Protein AF-A0A3G7TLP6-F1 (afdb_monomer_lite)

Foldseek 3Di:
DDDDPVRVVVLVVLLVVLLVVVLCVLVVVADPVNVVVVVVVCVVPPDVVSVVVSCCVNVVVCSSVDDDDPPPPPDPDD

Organism: NCB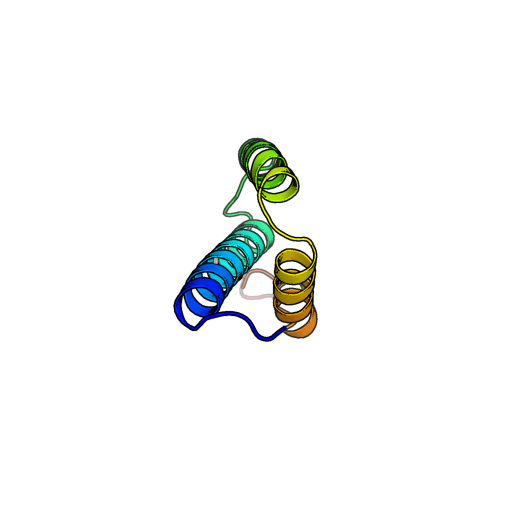I:txid587753

Sequence (78 aa):
MSLTPEEQQVREIKRNEIVKCIDMQVRRDFDFMRAKQYWGKVLEETPIEVLAEALSLTLASGRYQMKPRCQCQCCRHC

Secondary structure (DSSP, 8-state):
-PPPHHHHHHHHHHHHHHHHHHHHHHHT-S-HHHHHHHHHHHHHHS-HHHHHHHHHHHHHTTGGG-PPP---TT----

Structure (mmCIF, N/CA/C/O backbone):
data_AF-A0A3G7TLP6-F1
#
_entry.id   AF-A0A3G7TLP6-F1
#
loop_
_atom_site.group_PDB
_atom_site.id
_atom_site.type_symbol
_atom_site.label_atom_id
_atom_site.label_alt_id
_atom_site.label_comp_id
_atom_site.label_asym_id
_atom_site.label_entity_id
_atom_site.label_seq_id
_atom_site.pdbx_PDB_ins_code
_atom_site.Cartn_x
_atom_site.Cartn_y
_atom_site.Cartn_z
_atom_site.occupancy
_atom_site.B_iso_or_equiv
_atom_site.auth_seq_id
_atom_site.auth_comp_id
_atom_site.auth_asym_id
_atom_site.auth_atom_id
_atom_site.pdbx_PDB_model_num
ATOM 1 N N . MET A 1 1 ? -22.107 -10.161 10.440 1.00 49.47 1 MET A N 1
ATOM 2 C CA . MET A 1 1 ? -22.751 -8.832 10.417 1.00 49.47 1 MET A CA 1
ATOM 3 C C . MET A 1 1 ? -22.250 -8.137 9.168 1.00 49.47 1 MET A C 1
ATOM 5 O O . MET A 1 1 ? -21.040 -8.093 8.986 1.00 49.47 1 MET A O 1
ATOM 9 N N . SER A 1 2 ? -23.145 -7.734 8.271 1.00 76.56 2 SER A N 1
ATOM 10 C CA . SER A 1 2 ? -22.778 -7.004 7.051 1.00 76.56 2 SER A CA 1
ATOM 11 C C . SER A 1 2 ? -22.545 -5.533 7.399 1.00 76.56 2 SER A C 1
ATOM 13 O O . SER A 1 2 ? -23.268 -5.008 8.243 1.00 76.56 2 SER A O 1
ATOM 15 N N . LEU A 1 3 ? -21.546 -4.897 6.783 1.00 80.81 3 LEU A N 1
ATOM 16 C CA . LEU A 1 3 ? -21.249 -3.475 6.987 1.00 80.81 3 LEU A CA 1
ATOM 17 C C . LEU A 1 3 ? -22.422 -2.604 6.532 1.00 80.81 3 LEU A C 1
ATOM 19 O O . LEU A 1 3 ? -23.139 -2.956 5.587 1.00 80.81 3 LEU A O 1
ATOM 23 N N . THR A 1 4 ? -22.601 -1.457 7.182 1.00 89.75 4 THR A N 1
ATOM 24 C CA . THR A 1 4 ? -23.547 -0.451 6.695 1.00 89.75 4 THR A CA 1
ATOM 25 C C . THR A 1 4 ? -23.034 0.164 5.383 1.00 89.75 4 THR A C 1
ATOM 27 O O . THR A 1 4 ? -21.831 0.129 5.102 1.00 89.75 4 THR A O 1
ATOM 30 N N . PRO A 1 5 ? -23.909 0.753 4.546 1.00 90.31 5 PRO A N 1
ATOM 31 C CA . PRO A 1 5 ? -23.481 1.412 3.309 1.00 90.31 5 PRO A CA 1
ATOM 32 C C . PRO A 1 5 ? -22.423 2.506 3.529 1.00 90.31 5 PRO A C 1
ATOM 34 O O . PRO A 1 5 ? -21.520 2.671 2.711 1.00 90.31 5 PRO A O 1
ATOM 37 N N . GLU A 1 6 ? -22.506 3.222 4.649 1.00 89.62 6 GLU A N 1
ATOM 38 C CA . GLU A 1 6 ? -21.572 4.287 5.032 1.00 89.62 6 GLU A CA 1
ATOM 39 C C . GLU A 1 6 ? -20.197 3.717 5.400 1.00 89.62 6 GLU A C 1
ATOM 41 O O . GLU A 1 6 ? -19.169 4.189 4.913 1.00 89.62 6 GLU A O 1
ATOM 46 N N . GLU A 1 7 ? -20.165 2.643 6.192 1.00 87.62 7 GLU A N 1
ATOM 47 C CA . GLU A 1 7 ? -18.930 1.932 6.532 1.00 87.62 7 GLU A CA 1
ATOM 48 C C . GLU A 1 7 ? -18.268 1.337 5.285 1.00 87.62 7 GLU A C 1
ATOM 50 O O . GLU A 1 7 ? -17.047 1.413 5.126 1.00 87.62 7 GLU A O 1
ATOM 55 N N . GLN A 1 8 ? -19.072 0.794 4.366 1.00 88.81 8 GLN A N 1
ATOM 56 C CA . GLN A 1 8 ? -18.604 0.267 3.088 1.00 88.81 8 GLN A CA 1
ATOM 57 C C . GLN A 1 8 ? -17.961 1.370 2.232 1.00 88.81 8 GLN A C 1
ATOM 59 O O . GLN A 1 8 ? -16.895 1.157 1.649 1.00 88.81 8 GLN A O 1
ATOM 64 N N . GLN A 1 9 ? -18.569 2.559 2.188 1.00 91.69 9 GLN A N 1
ATOM 65 C CA . GLN A 1 9 ? -18.043 3.700 1.443 1.00 91.69 9 GLN A CA 1
ATOM 66 C C . GLN A 1 9 ? -16.720 4.203 2.035 1.00 91.69 9 GLN A C 1
ATOM 68 O O . GLN A 1 9 ? -15.752 4.403 1.299 1.00 91.69 9 GLN A O 1
ATOM 73 N N . VAL A 1 10 ? -16.636 4.357 3.361 1.00 90.56 10 VAL A N 1
ATOM 74 C CA . VAL A 1 10 ? -15.391 4.754 4.045 1.00 90.56 10 VAL A CA 1
ATOM 75 C C . VAL A 1 10 ? -14.286 3.727 3.797 1.00 90.56 10 VAL A C 1
ATOM 77 O O . VAL A 1 10 ? -13.145 4.093 3.501 1.00 90.56 10 VAL A O 1
ATOM 80 N N . ARG A 1 11 ? -14.626 2.436 3.865 1.00 92.19 11 ARG A N 1
ATOM 81 C CA . ARG A 1 11 ? -13.711 1.330 3.570 1.00 92.19 11 ARG A CA 1
ATOM 82 C C . ARG A 1 11 ? -13.159 1.424 2.149 1.00 92.19 11 ARG A C 1
ATOM 84 O O . ARG A 1 11 ? -11.954 1.276 1.946 1.00 92.19 11 ARG A O 1
ATOM 91 N N . GLU A 1 12 ? -14.025 1.689 1.177 1.00 92.31 12 GLU A N 1
ATOM 92 C CA . GLU A 1 12 ? -13.639 1.818 -0.224 1.00 92.31 12 GLU A CA 1
ATOM 93 C C . GLU A 1 12 ? -12.730 3.029 -0.474 1.00 92.31 12 GLU A C 1
ATOM 95 O O . GLU A 1 12 ? -11.725 2.908 -1.182 1.00 92.31 12 GLU A O 1
ATOM 100 N N . ILE A 1 13 ? -13.033 4.174 0.141 1.00 93.56 13 ILE A N 1
ATOM 101 C CA . ILE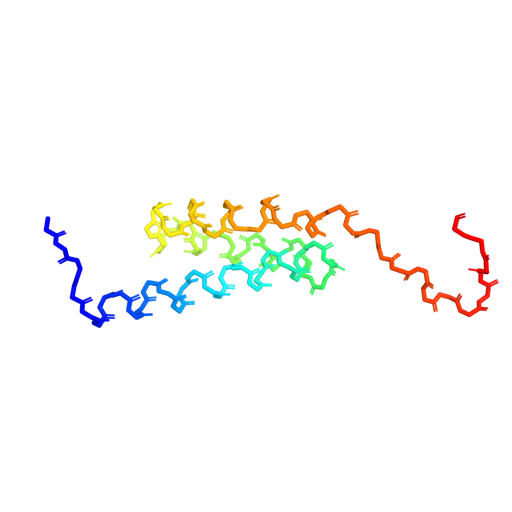 A 1 13 ? -12.196 5.377 0.057 1.00 93.56 13 ILE A CA 1
ATOM 102 C C . ILE A 1 13 ? -10.795 5.077 0.598 1.00 93.56 13 ILE A C 1
ATOM 104 O O . ILE A 1 13 ? -9.818 5.250 -0.135 1.00 93.56 13 ILE A O 1
ATOM 108 N N . LYS A 1 14 ? -10.696 4.531 1.819 1.00 93.69 14 LYS A N 1
ATOM 109 C CA 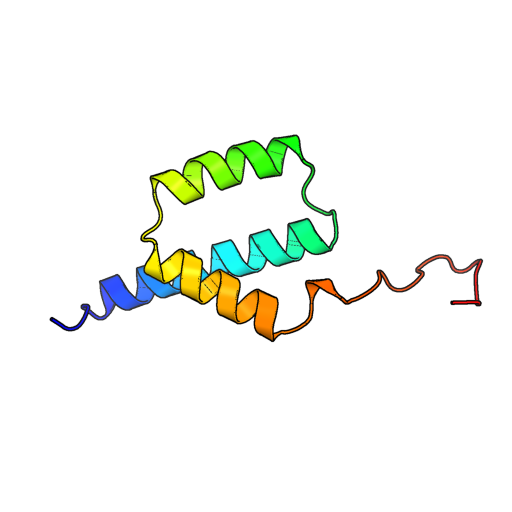. LYS A 1 14 ? -9.407 4.172 2.436 1.00 93.69 14 LYS A CA 1
ATOM 110 C C . LYS A 1 14 ? -8.615 3.186 1.576 1.00 93.69 14 LYS A C 1
ATOM 112 O O . LYS A 1 14 ? -7.429 3.391 1.325 1.00 93.69 14 LYS A O 1
ATOM 117 N N . ARG A 1 15 ? -9.268 2.138 1.060 1.00 95.69 15 ARG A N 1
ATOM 118 C CA . ARG A 1 15 ? -8.642 1.177 0.136 1.00 95.69 15 ARG A CA 1
ATOM 119 C C . ARG A 1 15 ? -8.057 1.886 -1.087 1.00 95.69 15 ARG A C 1
ATOM 121 O O . ARG A 1 15 ? -6.909 1.643 -1.452 1.00 95.69 15 ARG A O 1
ATOM 128 N N . ASN A 1 16 ? -8.836 2.755 -1.728 1.00 94.38 16 ASN A N 1
ATOM 129 C CA . ASN A 1 16 ? -8.425 3.449 -2.948 1.00 94.38 16 ASN A CA 1
ATOM 130 C C . ASN A 1 16 ? -7.262 4.425 -2.701 1.00 94.38 16 ASN A C 1
ATOM 132 O O . ASN A 1 16 ? -6.396 4.573 -3.565 1.00 94.38 16 ASN A O 1
ATOM 136 N N . GLU A 1 17 ? -7.210 5.068 -1.535 1.00 94.12 17 GLU A N 1
ATOM 137 C CA . GLU A 1 17 ? -6.079 5.906 -1.122 1.00 94.12 17 GLU A CA 1
ATOM 138 C C . GLU A 1 17 ? -4.791 5.091 -0.958 1.00 94.12 17 GLU A C 1
ATOM 140 O O . GLU A 1 17 ? -3.748 5.482 -1.489 1.00 94.12 17 GLU A O 1
ATOM 145 N N . ILE A 1 18 ? -4.870 3.920 -0.320 1.00 95.12 18 ILE A N 1
ATOM 146 C CA . ILE A 1 18 ? -3.725 3.014 -0.147 1.00 95.12 18 ILE A CA 1
ATOM 147 C C . ILE A 1 18 ? -3.221 2.513 -1.506 1.00 95.12 18 ILE A C 1
ATOM 149 O O . ILE A 1 18 ? -2.019 2.552 -1.774 1.00 95.12 18 ILE A O 1
ATOM 153 N N . VAL A 1 19 ? -4.127 2.112 -2.406 1.00 94.00 19 VAL A N 1
ATOM 154 C CA . VAL A 1 19 ? -3.779 1.694 -3.777 1.00 94.00 19 VAL A CA 1
ATOM 155 C C . VAL A 1 19 ? -3.019 2.800 -4.516 1.00 94.00 19 VAL A C 1
ATOM 157 O O . VAL A 1 19 ? -2.001 2.526 -5.156 1.00 94.00 19 VAL A O 1
ATOM 160 N N . LYS A 1 20 ? -3.473 4.057 -4.412 1.00 91.69 20 LYS A N 1
ATOM 161 C CA . LYS A 1 20 ? -2.781 5.209 -5.012 1.00 91.69 20 LYS A CA 1
ATOM 162 C C . LYS A 1 20 ? -1.392 5.415 -4.410 1.00 91.69 20 LYS A C 1
ATOM 164 O O . LYS A 1 20 ? -0.452 5.679 -5.155 1.00 91.69 20 LYS A O 1
ATOM 169 N N . CYS A 1 21 ? -1.243 5.282 -3.093 1.00 91.44 21 CYS A N 1
ATOM 170 C CA . CYS A 1 21 ? 0.058 5.427 -2.442 1.00 91.44 21 CYS A CA 1
ATOM 171 C C . CYS A 1 21 ? 1.060 4.354 -2.894 1.00 91.44 21 CYS A C 1
ATOM 173 O O . CYS A 1 21 ? 2.195 4.684 -3.239 1.00 91.44 21 CYS A O 1
ATOM 175 N N . ILE A 1 22 ? 0.625 3.094 -2.994 1.00 91.06 22 ILE A N 1
ATOM 176 C CA . ILE A 1 22 ? 1.456 1.998 -3.516 1.00 91.06 22 ILE A CA 1
ATOM 177 C C . ILE A 1 22 ? 1.910 2.301 -4.953 1.00 91.06 22 ILE A C 1
ATOM 179 O O . ILE A 1 22 ? 3.083 2.129 -5.276 1.00 91.06 22 ILE A O 1
ATOM 183 N N . ASP A 1 23 ? 1.009 2.793 -5.807 1.00 88.81 23 ASP A N 1
ATOM 184 C CA . ASP A 1 23 ? 1.314 3.161 -7.198 1.00 88.81 23 ASP A CA 1
ATOM 185 C C . ASP A 1 23 ? 2.369 4.286 -7.274 1.00 88.81 23 ASP A C 1
ATOM 187 O O . ASP A 1 23 ? 3.321 4.183 -8.050 1.00 88.81 23 ASP A O 1
ATOM 191 N N . MET A 1 24 ? 2.264 5.313 -6.419 1.00 87.81 24 MET A N 1
ATOM 192 C CA . MET A 1 24 ? 3.279 6.374 -6.304 1.00 87.81 24 MET A CA 1
ATOM 193 C C . MET A 1 24 ? 4.635 5.829 -5.834 1.00 87.81 24 MET A C 1
ATOM 195 O O . MET A 1 24 ? 5.677 6.194 -6.380 1.00 87.81 24 MET A O 1
ATOM 199 N N . GLN A 1 25 ? 4.645 4.922 -4.855 1.00 88.06 25 GLN A N 1
ATOM 200 C CA . GLN A 1 25 ? 5.880 4.322 -4.350 1.00 88.06 25 GLN A CA 1
ATOM 201 C C . GLN A 1 25 ? 6.560 3.429 -5.398 1.00 88.06 25 GLN A C 1
ATOM 203 O O . GLN A 1 25 ? 7.777 3.496 -5.562 1.00 88.06 25 GLN A O 1
ATOM 208 N N . VAL A 1 26 ? 5.787 2.653 -6.166 1.00 85.88 26 VAL A N 1
ATOM 209 C CA . VAL A 1 26 ? 6.290 1.861 -7.304 1.00 85.88 26 VAL A CA 1
ATOM 210 C C . VAL A 1 26 ? 6.949 2.756 -8.356 1.00 85.88 26 VAL A C 1
ATOM 212 O O . VAL A 1 26 ? 8.019 2.424 -8.869 1.00 85.88 26 VAL A O 1
ATOM 215 N N . ARG A 1 27 ? 6.349 3.914 -8.655 1.00 84.88 27 ARG A N 1
ATOM 216 C CA . ARG A 1 27 ? 6.896 4.891 -9.612 1.00 84.88 27 ARG A CA 1
ATOM 217 C C . ARG A 1 27 ? 8.067 5.710 -9.078 1.00 84.88 27 ARG A C 1
ATOM 219 O O . ARG A 1 27 ? 8.696 6.418 -9.857 1.00 84.88 27 ARG A O 1
ATOM 226 N N . ARG A 1 28 ? 8.407 5.561 -7.793 1.00 83.12 28 ARG A N 1
ATOM 227 C CA . ARG A 1 28 ? 9.409 6.370 -7.078 1.00 83.12 28 ARG A CA 1
ATOM 228 C C . ARG A 1 28 ? 9.028 7.851 -6.954 1.00 83.12 28 ARG A C 1
ATOM 230 O O . ARG A 1 28 ? 9.896 8.677 -6.692 1.00 83.12 28 ARG A O 1
ATOM 237 N N . ASP A 1 29 ? 7.738 8.166 -7.053 1.00 84.81 29 ASP A N 1
ATOM 238 C CA . ASP A 1 29 ? 7.186 9.503 -6.778 1.00 84.81 29 ASP A CA 1
ATOM 239 C C . ASP A 1 29 ? 7.080 9.776 -5.263 1.00 84.81 29 ASP A C 1
ATOM 241 O O . ASP A 1 29 ? 6.751 10.878 -4.821 1.00 84.81 29 ASP A O 1
ATOM 245 N N . PHE A 1 30 ? 7.352 8.750 -4.452 1.00 81.75 30 PHE A N 1
ATOM 246 C CA . PHE A 1 30 ? 7.237 8.759 -3.002 1.00 81.75 30 PHE A CA 1
ATOM 247 C C . PHE A 1 30 ? 8.575 8.350 -2.376 1.00 81.75 30 PHE A C 1
ATOM 249 O O . PHE A 1 30 ? 8.967 7.182 -2.440 1.00 81.75 30 PHE A O 1
ATOM 256 N N . ASP A 1 31 ? 9.311 9.317 -1.818 1.00 88.19 31 ASP A N 1
ATOM 257 C CA . ASP A 1 31 ? 10.612 9.056 -1.197 1.00 88.19 31 ASP A CA 1
ATOM 258 C C . ASP A 1 31 ? 10.490 8.193 0.067 1.00 88.19 31 ASP A C 1
ATOM 260 O O . ASP A 1 31 ? 9.430 8.087 0.688 1.00 88.19 31 ASP A O 1
ATOM 264 N N . PHE A 1 32 ? 11.607 7.582 0.467 1.00 88.88 32 PHE A N 1
ATOM 265 C CA . PHE A 1 32 ? 11.640 6.650 1.590 1.00 88.88 32 PHE A CA 1
ATOM 266 C C . PHE A 1 32 ? 11.153 7.263 2.913 1.00 88.88 32 PHE A C 1
ATOM 268 O O . PHE A 1 32 ? 10.467 6.587 3.679 1.00 88.88 32 PHE A O 1
ATOM 275 N N . MET A 1 33 ? 11.485 8.525 3.201 1.00 93.06 33 MET A N 1
ATOM 276 C CA . MET A 1 33 ? 11.139 9.150 4.480 1.00 93.06 33 MET A CA 1
ATOM 277 C C . MET A 1 33 ? 9.640 9.428 4.562 1.00 93.06 33 MET A C 1
ATOM 279 O O . MET A 1 33 ? 9.009 9.102 5.571 1.00 93.06 33 MET A O 1
ATOM 283 N N . ARG A 1 34 ? 9.056 9.958 3.482 1.00 90.88 34 ARG A N 1
ATOM 284 C CA . ARG A 1 34 ? 7.604 10.149 3.367 1.00 90.88 34 ARG A CA 1
ATOM 285 C C . ARG A 1 34 ? 6.862 8.818 3.383 1.00 90.88 34 ARG A C 1
ATOM 287 O O . ARG A 1 34 ? 5.861 8.700 4.086 1.00 90.88 34 ARG A O 1
ATOM 294 N N . ALA A 1 35 ? 7.392 7.804 2.697 1.00 91.38 35 ALA A N 1
ATOM 295 C CA . ALA A 1 35 ? 6.837 6.456 2.716 1.00 91.38 35 ALA A CA 1
ATOM 296 C C . ALA A 1 35 ? 6.809 5.879 4.131 1.00 91.38 35 ALA A C 1
ATOM 298 O O . ALA A 1 35 ? 5.762 5.430 4.590 1.00 91.38 35 ALA A O 1
ATOM 299 N N . LYS A 1 36 ? 7.924 5.957 4.863 1.00 94.12 36 LYS A N 1
ATOM 300 C CA . LYS A 1 36 ? 8.006 5.462 6.239 1.00 94.12 36 LYS A CA 1
ATOM 301 C C . LYS A 1 36 ? 6.984 6.140 7.156 1.00 94.12 36 LYS A C 1
ATOM 303 O O . LYS A 1 36 ? 6.324 5.457 7.933 1.00 94.12 36 LYS A O 1
ATOM 308 N N . GLN A 1 37 ? 6.843 7.463 7.066 1.00 94.06 37 GLN A N 1
ATOM 309 C CA . GLN A 1 37 ? 5.876 8.211 7.876 1.00 94.06 37 GLN A CA 1
ATOM 310 C C . GLN A 1 37 ? 4.426 7.857 7.530 1.00 94.06 37 GLN A C 1
ATOM 312 O O . GLN A 1 37 ? 3.617 7.649 8.430 1.00 94.06 37 GLN A O 1
ATOM 317 N N . TYR A 1 38 ? 4.104 7.773 6.238 1.00 93.62 38 TYR A N 1
ATOM 318 C CA . TYR A 1 38 ? 2.768 7.410 5.774 1.00 93.62 38 TYR A CA 1
ATOM 319 C C . TYR A 1 38 ? 2.380 6.001 6.226 1.00 93.62 38 TYR A C 1
ATOM 321 O O . TYR A 1 38 ? 1.333 5.820 6.842 1.00 93.62 38 TYR A O 1
ATOM 329 N N . TRP A 1 39 ? 3.249 5.016 5.980 1.00 94.88 39 TRP A N 1
ATOM 330 C CA . TRP A 1 39 ? 2.974 3.630 6.344 1.00 94.88 39 TRP A CA 1
ATOM 331 C C . TRP A 1 39 ? 2.893 3.424 7.854 1.00 94.88 39 TRP A C 1
ATOM 333 O O . TRP A 1 39 ? 2.084 2.612 8.283 1.00 94.88 39 TRP A O 1
ATOM 343 N N . GLY A 1 40 ? 3.644 4.188 8.656 1.00 95.75 40 GLY A N 1
ATOM 344 C CA . GLY A 1 40 ? 3.487 4.184 10.114 1.00 95.75 40 GLY A CA 1
ATOM 345 C C . GLY A 1 40 ? 2.045 4.477 10.535 1.00 95.75 40 GLY A C 1
ATOM 346 O O . GLY A 1 40 ? 1.428 3.659 11.207 1.00 95.75 40 GLY A O 1
ATOM 347 N N . LYS A 1 41 ? 1.470 5.580 10.039 1.00 94.12 41 LYS A N 1
ATOM 348 C CA . LYS A 1 41 ? 0.074 5.949 10.336 1.00 94.12 41 LYS A CA 1
ATOM 349 C C . LYS A 1 41 ? -0.934 4.960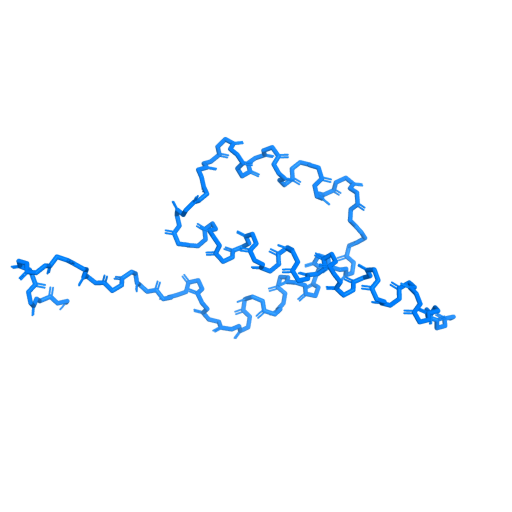 9.763 1.00 94.12 41 LYS A C 1
ATOM 351 O O . LYS A 1 41 ? -1.874 4.556 10.435 1.00 94.12 41 LYS A O 1
ATOM 356 N N . VAL A 1 42 ? -0.737 4.550 8.511 1.00 94.75 42 VAL A N 1
ATOM 357 C CA . VAL A 1 42 ? -1.665 3.639 7.832 1.00 94.75 42 VAL A CA 1
ATOM 358 C C . VAL A 1 42 ? -1.760 2.295 8.548 1.00 94.75 42 VAL A C 1
ATOM 360 O O . VAL A 1 42 ? -2.864 1.771 8.677 1.00 94.75 42 VAL A O 1
ATOM 363 N N . LEU A 1 43 ? -0.639 1.753 9.028 1.00 94.31 43 LEU A N 1
ATOM 364 C CA . LEU A 1 43 ? -0.619 0.490 9.767 1.00 94.31 43 LEU A CA 1
ATOM 365 C C . LEU A 1 43 ? -1.264 0.603 11.156 1.00 94.31 43 LEU A C 1
ATOM 367 O O . LEU A 1 43 ? -1.804 -0.387 11.638 1.00 94.31 43 LEU A O 1
ATOM 371 N N . GLU A 1 44 ? -1.233 1.781 11.782 1.00 94.38 44 GLU A N 1
ATOM 372 C CA . GLU A 1 44 ? -1.899 2.036 13.068 1.00 94.38 44 GLU A CA 1
ATOM 373 C C . GLU A 1 44 ? -3.422 2.207 12.919 1.00 94.38 44 GLU A C 1
ATOM 375 O O . GLU A 1 44 ? -4.186 1.731 13.756 1.00 94.38 44 GLU A O 1
ATOM 380 N N . GLU A 1 45 ? -3.878 2.876 11.856 1.00 92.94 45 GLU A N 1
ATOM 381 C CA . GLU A 1 45 ? -5.266 3.355 11.734 1.00 92.94 45 GLU A CA 1
ATOM 382 C C . GLU A 1 45 ? -6.160 2.519 10.800 1.00 92.94 45 GLU A C 1
ATOM 384 O O . GLU A 1 45 ? -7.384 2.712 10.756 1.00 92.94 45 GLU A O 1
ATOM 389 N N . THR A 1 46 ? -5.578 1.634 9.986 1.00 93.88 46 THR A N 1
ATOM 390 C CA . THR A 1 46 ? -6.317 0.915 8.939 1.00 93.88 46 THR A CA 1
ATOM 391 C C . THR A 1 46 ? -6.617 -0.524 9.351 1.00 93.88 46 THR A C 1
ATOM 393 O O . THR A 1 46 ? -5.691 -1.259 9.691 1.00 93.88 46 THR A O 1
ATOM 396 N N . PRO A 1 47 ? -7.880 -0.985 9.241 1.00 93.62 47 PRO A N 1
ATOM 397 C CA . PRO A 1 47 ? -8.205 -2.392 9.444 1.00 93.62 47 PRO A CA 1
ATOM 398 C C . PRO A 1 47 ? -7.412 -3.304 8.500 1.00 93.62 47 PRO A C 1
ATOM 400 O O . PRO A 1 47 ? -7.254 -3.008 7.308 1.00 93.62 47 PRO A O 1
ATOM 403 N N . ILE A 1 48 ? -6.939 -4.435 9.024 1.00 94.19 48 ILE A N 1
ATOM 404 C CA . ILE A 1 48 ? -6.048 -5.353 8.304 1.00 94.19 48 ILE A CA 1
ATOM 405 C C . ILE A 1 48 ? -6.675 -5.886 7.011 1.00 94.19 48 ILE A C 1
ATOM 407 O O . ILE A 1 48 ? -5.979 -6.081 6.017 1.00 94.19 48 ILE A O 1
ATOM 411 N N . GLU A 1 49 ? -7.995 -6.043 6.972 1.00 93.94 49 GLU A N 1
ATOM 412 C CA . GLU A 1 49 ? -8.734 -6.528 5.808 1.00 93.94 49 GLU A CA 1
ATOM 413 C C . GLU A 1 49 ? -8.687 -5.525 4.650 1.00 93.94 49 GLU A C 1
ATOM 415 O O . GLU A 1 49 ? -8.665 -5.913 3.483 1.00 93.94 49 GLU A O 1
ATOM 420 N N . VAL A 1 50 ? -8.666 -4.225 4.957 1.00 94.69 50 VAL A N 1
ATOM 421 C CA . VAL A 1 50 ? -8.577 -3.155 3.951 1.00 94.69 50 VAL A CA 1
ATOM 422 C C . VAL A 1 50 ? -7.171 -3.096 3.371 1.00 94.69 50 VAL A C 1
ATOM 424 O O . VAL A 1 50 ? -7.009 -2.972 2.155 1.00 94.69 50 VAL A O 1
ATOM 427 N N . LEU A 1 51 ? -6.158 -3.250 4.229 1.00 95.38 51 LEU A N 1
ATOM 428 C CA . LEU A 1 51 ? -4.762 -3.368 3.813 1.00 95.38 51 LEU A CA 1
ATOM 429 C C . LEU A 1 51 ? -4.549 -4.591 2.919 1.00 95.38 51 LEU A C 1
ATOM 431 O O . LEU A 1 51 ? -3.978 -4.467 1.836 1.00 95.38 51 LEU A O 1
ATOM 435 N N . ALA A 1 52 ? -5.052 -5.754 3.338 1.00 95.56 52 ALA A N 1
ATOM 436 C CA . ALA A 1 52 ? -4.952 -6.997 2.584 1.00 95.56 52 ALA A CA 1
ATOM 437 C C . ALA A 1 52 ? -5.626 -6.888 1.209 1.00 95.56 52 ALA A C 1
ATOM 439 O O . ALA A 1 52 ? -5.051 -7.329 0.213 1.00 95.56 52 ALA A O 1
ATOM 440 N N . GLU A 1 53 ? -6.804 -6.263 1.120 1.00 95.12 53 GLU A N 1
ATOM 441 C CA . GLU A 1 53 ? -7.480 -6.040 -0.161 1.00 95.12 53 GLU A CA 1
ATOM 442 C C . GLU A 1 53 ? -6.680 -5.096 -1.071 1.00 95.12 53 GLU A C 1
ATOM 444 O O . GLU A 1 53 ? -6.447 -5.421 -2.236 1.00 95.12 53 GLU A O 1
ATOM 449 N N . ALA A 1 54 ? -6.206 -3.956 -0.555 1.00 94.44 54 ALA A N 1
ATOM 450 C CA . ALA A 1 54 ? -5.421 -3.002 -1.342 1.00 94.44 54 ALA A CA 1
ATOM 451 C C . ALA A 1 54 ? -4.108 -3.615 -1.863 1.00 94.44 54 ALA A C 1
ATOM 453 O O . ALA A 1 54 ? -3.746 -3.428 -3.031 1.00 94.44 54 ALA A O 1
ATOM 454 N N . LEU A 1 55 ? -3.412 -4.385 -1.023 1.00 93.25 55 LEU A N 1
ATOM 455 C CA . LEU A 1 55 ? -2.221 -5.141 -1.414 1.00 93.25 55 LEU A CA 1
ATOM 456 C C . LEU A 1 55 ? -2.556 -6.197 -2.470 1.00 93.25 55 LEU A C 1
ATOM 458 O O . LEU A 1 55 ? -1.871 -6.285 -3.484 1.00 93.25 55 LEU A O 1
ATOM 462 N N . SER A 1 56 ? -3.638 -6.952 -2.284 1.00 94.44 56 SER A N 1
ATOM 463 C CA . SER A 1 56 ? -4.058 -7.980 -3.244 1.00 94.44 56 SER A CA 1
ATOM 464 C C . SER A 1 56 ? -4.373 -7.372 -4.612 1.00 94.44 56 SER A C 1
ATOM 466 O O . SER A 1 56 ? -3.891 -7.869 -5.626 1.00 94.44 56 SER A O 1
ATOM 468 N N . LEU A 1 57 ? -5.106 -6.254 -4.654 1.00 91.50 57 LEU A N 1
ATOM 469 C CA . LEU A 1 57 ? -5.422 -5.538 -5.894 1.00 91.50 57 LEU A CA 1
ATOM 470 C C . LEU A 1 57 ? -4.159 -5.031 -6.600 1.00 91.50 57 LEU A C 1
ATOM 472 O O . LEU A 1 57 ? -3.996 -5.205 -7.809 1.00 91.50 57 LEU A O 1
ATOM 476 N N . THR A 1 58 ? -3.249 -4.403 -5.855 1.00 91.25 58 THR A N 1
ATOM 477 C CA . THR A 1 58 ? -2.028 -3.820 -6.433 1.00 91.25 58 THR A CA 1
ATOM 478 C C . THR A 1 58 ? -1.052 -4.891 -6.914 1.00 91.25 58 THR A C 1
ATOM 480 O O . THR A 1 58 ? -0.551 -4.789 -8.036 1.00 91.25 58 THR A O 1
ATOM 483 N N . LEU A 1 59 ? -0.832 -5.950 -6.135 1.00 90.25 59 LEU A N 1
ATOM 484 C CA . LEU A 1 59 ? 0.054 -7.059 -6.496 1.00 90.25 59 LEU A CA 1
ATOM 485 C C . LEU A 1 59 ? -0.535 -7.944 -7.605 1.00 90.25 59 LEU A C 1
ATOM 487 O O . LEU A 1 59 ? 0.207 -8.413 -8.464 1.00 90.25 59 LEU A O 1
ATOM 491 N N . ALA A 1 60 ? -1.854 -8.132 -7.670 1.00 92.00 60 ALA A N 1
ATOM 492 C CA . ALA A 1 60 ? -2.472 -8.853 -8.786 1.00 92.00 60 ALA A CA 1
ATOM 493 C C . ALA A 1 60 ? -2.403 -8.059 -10.103 1.00 92.00 60 ALA A C 1
ATOM 495 O O . ALA A 1 60 ? -2.341 -8.646 -11.179 1.00 92.00 60 ALA A O 1
ATOM 496 N N . SER A 1 61 ? -2.366 -6.723 -10.036 1.00 86.25 61 SER A N 1
ATOM 497 C CA . SER A 1 61 ? -2.337 -5.870 -11.233 1.00 86.25 61 SER A CA 1
ATOM 498 C C . SER A 1 61 ? -1.011 -5.888 -12.008 1.00 86.25 61 SER A C 1
ATOM 500 O O . SER A 1 61 ? -0.947 -5.346 -13.110 1.00 86.25 61 SER A O 1
ATOM 502 N N . GLY A 1 62 ? 0.070 -6.429 -11.432 1.00 81.19 62 GLY A N 1
ATOM 503 C CA . GLY A 1 62 ? 1.397 -6.455 -12.062 1.00 81.19 62 GLY A CA 1
ATOM 504 C C . GLY A 1 62 ? 2.079 -5.085 -12.198 1.00 81.19 62 GLY A C 1
ATOM 505 O O . GLY A 1 62 ? 3.181 -5.004 -12.736 1.00 81.19 62 GLY A O 1
ATOM 506 N N . ARG A 1 63 ? 1.482 -3.993 -11.694 1.00 72.88 63 ARG A N 1
ATOM 507 C CA . ARG A 1 63 ? 2.024 -2.627 -11.850 1.00 72.88 63 ARG A CA 1
ATOM 508 C C . ARG A 1 63 ? 3.427 -2.438 -11.279 1.00 72.88 63 ARG A C 1
ATOM 510 O O . ARG A 1 63 ? 4.206 -1.685 -11.847 1.00 72.88 63 ARG A O 1
ATOM 517 N N . TYR A 1 64 ? 3.777 -3.146 -10.209 1.00 77.56 64 TYR A N 1
ATOM 518 C CA . TYR A 1 64 ? 5.128 -3.142 -9.629 1.00 77.56 64 TYR A CA 1
ATOM 519 C C . TYR A 1 64 ? 6.206 -3.693 -10.578 1.00 77.56 64 TYR A C 1
ATOM 521 O O . TYR A 1 64 ? 7.391 -3.459 -10.361 1.00 77.56 64 TYR A O 1
ATOM 529 N N . GLN A 1 65 ? 5.808 -4.410 -11.633 1.00 76.38 65 GLN A N 1
ATOM 530 C CA . GLN A 1 65 ? 6.700 -4.938 -12.665 1.00 76.38 65 GLN A CA 1
ATOM 531 C C . GLN A 1 65 ? 6.839 -3.991 -13.864 1.00 76.38 65 GLN A C 1
ATOM 533 O O . GLN A 1 65 ? 7.683 -4.222 -14.733 1.00 76.38 65 GLN A O 1
ATOM 538 N N . MET A 1 66 ? 6.027 -2.928 -13.946 1.00 70.94 66 MET A N 1
ATOM 539 C CA . MET A 1 66 ? 6.151 -1.949 -15.020 1.00 70.94 66 MET A CA 1
ATOM 540 C C . MET A 1 66 ? 7.476 -1.206 -14.869 1.00 70.94 66 MET A C 1
ATOM 542 O O . MET A 1 66 ? 7.644 -0.359 -13.993 1.00 70.94 66 MET A O 1
ATOM 546 N N . LYS A 1 67 ? 8.427 -1.510 -15.758 1.00 65.25 67 LYS A N 1
ATOM 547 C CA . LYS A 1 67 ? 9.642 -0.708 -15.891 1.00 65.25 67 LYS A CA 1
ATOM 548 C C . LYS A 1 67 ? 9.235 0.719 -16.273 1.00 65.25 67 LYS A C 1
ATOM 550 O O . LYS A 1 67 ? 8.372 0.873 -17.147 1.00 65.25 67 LYS A O 1
ATOM 555 N N . PRO A 1 68 ? 9.844 1.757 -15.670 1.00 61.75 68 PRO A N 1
ATOM 556 C CA . PRO A 1 68 ? 9.681 3.116 -16.158 1.00 61.75 68 PRO A CA 1
ATOM 557 C C . PRO A 1 68 ? 9.967 3.105 -17.656 1.00 61.75 68 PRO A C 1
ATOM 559 O O . PRO A 1 68 ? 11.024 2.630 -18.077 1.00 61.75 68 PRO A O 1
ATOM 562 N N . ARG A 1 69 ? 9.012 3.554 -18.477 1.00 59.81 69 ARG A N 1
ATOM 563 C CA . ARG A 1 69 ? 9.276 3.728 -19.908 1.00 59.81 69 ARG A CA 1
ATOM 564 C C . ARG A 1 69 ? 10.467 4.673 -19.996 1.00 59.81 69 ARG A C 1
ATOM 566 O O . ARG A 1 69 ? 10.405 5.746 -19.401 1.00 59.81 69 ARG A O 1
ATOM 573 N N . CYS A 1 70 ? 11.543 4.271 -20.669 1.00 57.78 70 CYS A N 1
ATOM 574 C CA . CYS A 1 70 ? 12.675 5.152 -20.923 1.00 57.78 70 CYS A CA 1
ATOM 575 C C . CYS A 1 70 ? 12.143 6.437 -21.573 1.00 57.78 70 CYS A C 1
ATOM 577 O O . CYS A 1 70 ? 11.763 6.436 -22.739 1.00 57.78 70 CYS A O 1
ATOM 579 N N . GLN A 1 71 ? 12.055 7.518 -20.796 1.00 57.88 71 GLN A N 1
ATOM 580 C CA . GLN A 1 71 ? 11.624 8.833 -21.275 1.0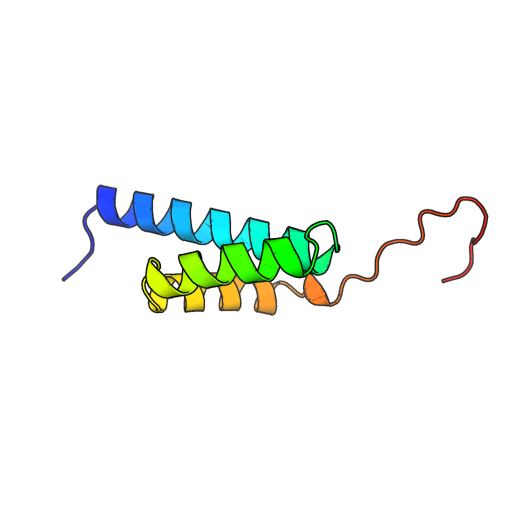0 57.88 71 GLN A CA 1
ATOM 581 C C . GLN A 1 71 ? 12.810 9.675 -21.750 1.00 57.88 71 GLN A C 1
ATOM 583 O O . GLN A 1 71 ? 12.628 10.841 -22.092 1.00 57.88 71 GLN A O 1
ATOM 588 N N . CYS A 1 72 ? 14.028 9.116 -21.816 1.00 56.59 72 CYS A N 1
ATOM 589 C CA . CYS A 1 72 ? 15.079 9.833 -22.520 1.00 56.59 72 CYS A CA 1
ATOM 590 C C . CYS A 1 72 ? 14.801 9.779 -24.019 1.00 56.59 72 CYS A C 1
ATOM 592 O O . CYS A 1 72 ? 14.872 8.713 -24.627 1.00 56.59 72 CYS A O 1
ATOM 594 N N . GLN A 1 73 ? 14.597 10.946 -24.630 1.00 58.84 73 GLN A N 1
ATOM 595 C CA . GLN A 1 73 ? 14.633 11.102 -26.089 1.00 58.84 73 GLN A CA 1
ATOM 596 C C . GLN A 1 73 ? 15.968 10.616 -26.696 1.00 58.84 73 GLN A C 1
ATOM 598 O O . GLN A 1 73 ? 16.040 10.355 -27.893 1.00 58.84 73 GLN A O 1
ATOM 603 N N . CYS A 1 74 ? 17.007 10.464 -25.868 1.00 60.81 74 CYS A N 1
ATOM 604 C CA . CYS A 1 74 ? 18.357 10.076 -26.254 1.00 60.81 74 CYS A CA 1
ATOM 605 C C . CYS A 1 74 ? 18.606 8.560 -26.372 1.00 60.81 74 CYS A C 1
ATOM 607 O O . CYS A 1 74 ? 19.541 8.162 -27.061 1.00 60.81 74 CYS A O 1
ATOM 609 N N . CYS A 1 75 ? 17.790 7.703 -25.748 1.00 53.66 75 CYS A N 1
ATOM 610 C CA . CYS A 1 75 ? 18.058 6.261 -25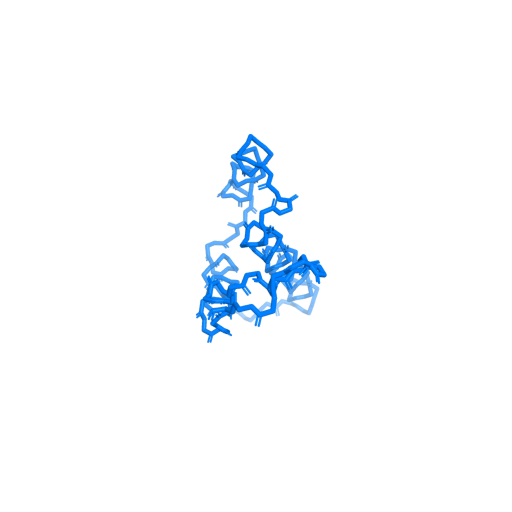.683 1.00 53.66 75 CYS A CA 1
ATOM 611 C C . CYS A 1 75 ? 16.895 5.465 -26.283 1.00 53.66 75 CYS A C 1
ATOM 613 O O . CYS A 1 75 ? 15.993 5.027 -25.576 1.00 53.66 75 CYS A O 1
ATOM 615 N N . ARG A 1 76 ? 16.933 5.248 -27.604 1.00 51.62 76 ARG A N 1
ATOM 616 C CA . ARG A 1 76 ? 16.011 4.359 -28.345 1.00 51.62 76 ARG A CA 1
ATOM 617 C C . ARG A 1 76 ? 16.283 2.856 -28.148 1.00 51.62 76 ARG A C 1
ATOM 619 O O . ARG A 1 76 ? 15.833 2.053 -28.956 1.00 51.62 76 ARG A O 1
ATOM 626 N N . HIS A 1 77 ? 16.999 2.463 -27.101 1.00 50.88 77 HIS A N 1
ATOM 627 C CA . HIS A 1 77 ? 17.256 1.057 -26.801 1.00 50.88 77 HIS A CA 1
ATOM 628 C C . HIS A 1 77 ? 16.820 0.769 -25.364 1.00 50.88 77 HIS A C 1
ATOM 630 O O . HIS A 1 77 ? 17.372 1.333 -24.417 1.00 50.88 77 HIS A O 1
ATOM 636 N N . CYS A 1 78 ? 15.780 -0.056 -25.247 1.00 51.03 78 CYS A N 1
ATOM 637 C CA . CYS A 1 78 ? 15.430 -0.784 -24.032 1.00 51.03 78 CYS A CA 1
ATOM 638 C C . CYS A 1 78 ? 16.173 -2.119 -24.019 1.00 51.03 78 CYS A C 1
ATOM 640 O O . CYS A 1 78 ? 16.346 -2.685 -25.122 1.00 51.03 78 CYS A O 1
#

pLDDT: mean 84.48, std 13.67, range [49.47, 95.75]

Radius of gyration: 16.03 Å; chains: 1; bounding box: 42×20×41 Å